Protein AF-A0A7W4ETZ4-F1 (afdb_monomer)

pLDDT: mean 74.4, std 15.48, range [38.06, 92.62]

Structure (mmCIF, N/CA/C/O backbone):
data_AF-A0A7W4ETZ4-F1
#
_entry.id   AF-A0A7W4ETZ4-F1
#
loop_
_atom_site.group_PDB
_atom_site.id
_atom_site.type_symbol
_atom_site.label_atom_id
_atom_site.label_alt_id
_atom_site.label_comp_id
_atom_site.label_asym_id
_atom_site.label_entity_id
_atom_site.label_seq_id
_atom_site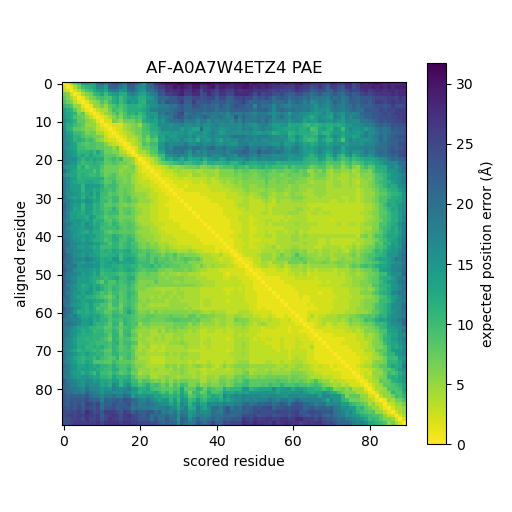.pdbx_PDB_ins_code
_atom_site.Cartn_x
_atom_site.Cartn_y
_atom_site.Cartn_z
_atom_site.occupancy
_atom_site.B_iso_or_equiv
_atom_site.auth_seq_id
_atom_site.auth_comp_id
_atom_site.auth_asym_id
_atom_site.auth_atom_id
_atom_site.pdbx_PDB_model_num
ATOM 1 N N . MET A 1 1 ? -21.224 -4.435 -18.487 1.00 38.06 1 MET A N 1
ATOM 2 C CA . MET A 1 1 ? -19.935 -5.008 -18.062 1.00 38.06 1 MET A CA 1
ATOM 3 C C . MET A 1 1 ? -18.880 -4.253 -18.839 1.00 38.06 1 MET A C 1
ATOM 5 O O . MET A 1 1 ? -18.894 -4.331 -20.056 1.00 38.06 1 MET A O 1
ATOM 9 N N . SER A 1 2 ? -18.127 -3.372 -18.187 1.00 46.44 2 SER A N 1
ATOM 10 C CA . SER A 1 2 ? -17.062 -2.618 -18.849 1.00 46.44 2 SER A CA 1
ATOM 11 C C . SER A 1 2 ? -15.885 -3.557 -19.087 1.00 46.44 2 SER A C 1
ATOM 13 O O . SER A 1 2 ? -15.375 -4.120 -18.120 1.00 46.44 2 SER A O 1
ATOM 15 N N . ASP A 1 3 ? -15.490 -3.726 -20.349 1.00 46.00 3 ASP A N 1
ATOM 16 C CA . ASP A 1 3 ? -14.270 -4.417 -20.776 1.00 46.00 3 ASP A CA 1
ATOM 17 C C . ASP A 1 3 ? -13.041 -3.673 -20.242 1.00 46.00 3 ASP A C 1
ATOM 19 O O . ASP A 1 3 ? -12.403 -2.872 -20.930 1.00 46.00 3 ASP A O 1
ATOM 23 N N . VAL A 1 4 ? -12.722 -3.892 -18.969 1.00 54.16 4 VAL A N 1
ATOM 24 C CA . VAL A 1 4 ? -11.452 -3.455 -18.400 1.00 54.16 4 VAL A CA 1
ATOM 25 C C . VAL A 1 4 ? -10.418 -4.463 -18.882 1.00 54.16 4 VAL A C 1
ATOM 27 O O . VAL A 1 4 ? -10.192 -5.486 -18.244 1.00 54.16 4 VAL A O 1
ATOM 30 N N . ASN A 1 5 ? -9.854 -4.213 -20.066 1.00 49.94 5 ASN A N 1
ATOM 31 C CA . ASN A 1 5 ? -8.741 -5.004 -20.575 1.00 49.94 5 ASN A CA 1
ATOM 32 C C . ASN A 1 5 ? -7.609 -4.953 -19.528 1.00 49.94 5 ASN A C 1
ATOM 34 O O . ASN A 1 5 ? -7.101 -3.855 -19.267 1.00 49.94 5 ASN A O 1
ATOM 38 N N . PRO A 1 6 ? -7.221 -6.089 -18.916 1.00 51.19 6 PRO A N 1
ATOM 39 C CA . PRO A 1 6 ? -6.234 -6.112 -17.846 1.00 51.19 6 PRO A CA 1
ATOM 40 C C . PRO A 1 6 ? -4.904 -5.505 -18.300 1.00 51.19 6 PRO A C 1
ATOM 42 O O . PRO A 1 6 ? -4.277 -4.815 -17.507 1.00 51.19 6 PRO A O 1
ATOM 45 N N . THR A 1 7 ? -4.542 -5.593 -19.587 1.00 51.84 7 THR A N 1
ATOM 46 C CA . THR A 1 7 ? -3.306 -4.990 -20.121 1.00 51.84 7 THR A CA 1
ATOM 47 C C . THR A 1 7 ? -3.296 -3.457 -20.118 1.00 51.84 7 THR A C 1
ATOM 49 O O . THR A 1 7 ? -2.249 -2.857 -20.343 1.00 51.84 7 THR A O 1
ATOM 52 N N . ASN A 1 8 ? -4.442 -2.802 -19.906 1.00 51.25 8 ASN A N 1
ATOM 53 C CA . ASN A 1 8 ? -4.546 -1.340 -19.859 1.00 51.25 8 ASN A CA 1
ATOM 54 C C . ASN A 1 8 ? -4.381 -0.772 -18.441 1.00 51.25 8 ASN A C 1
ATOM 56 O O . ASN A 1 8 ? -4.342 0.450 -18.272 1.00 51.25 8 ASN A O 1
ATOM 60 N N . SER A 1 9 ? -4.293 -1.628 -17.420 1.00 57.06 9 SER A N 1
ATOM 61 C CA . SER A 1 9 ? -3.995 -1.190 -16.061 1.00 57.06 9 SER A CA 1
ATOM 62 C C . SER A 1 9 ? -2.501 -0.916 -15.912 1.00 57.06 9 SER A C 1
ATOM 64 O O . SER A 1 9 ? -1.670 -1.758 -16.248 1.00 57.06 9 SER A O 1
ATOM 66 N N . LYS A 1 10 ? -2.141 0.242 -15.343 1.00 55.44 10 LYS A N 1
ATOM 67 C CA . LYS A 1 10 ? -0.740 0.586 -15.034 1.00 55.44 10 LYS A CA 1
ATOM 68 C C . LYS A 1 10 ? -0.067 -0.408 -14.080 1.00 55.44 10 LYS A C 1
ATOM 70 O O . LYS A 1 10 ? 1.149 -0.388 -13.960 1.00 55.44 10 LYS A O 1
ATOM 75 N N . SER A 1 11 ? -0.847 -1.236 -13.391 1.00 58.12 11 SER A N 1
ATOM 76 C CA . SER A 1 11 ? -0.373 -2.248 -12.449 1.00 58.12 11 SER A CA 1
ATOM 77 C C . SER A 1 11 ? -0.457 -3.681 -12.976 1.00 58.12 11 SER A C 1
ATOM 79 O O . SER A 1 11 ? -0.194 -4.603 -12.208 1.00 58.12 11 SER A O 1
ATOM 81 N N . TYR A 1 12 ? -0.806 -3.884 -14.252 1.00 64.19 12 TYR A N 1
ATOM 82 C CA . TYR A 1 12 ? -0.831 -5.212 -14.866 1.00 64.19 12 TYR A CA 1
ATOM 83 C C . TYR A 1 12 ? 0.547 -5.859 -14.877 1.00 64.19 12 TYR A C 1
ATOM 85 O O . TYR A 1 12 ? 1.537 -5.235 -15.273 1.00 64.19 12 TYR A O 1
ATOM 93 N N . ARG A 1 13 ? 0.594 -7.140 -14.513 1.00 65.94 13 ARG A N 1
ATOM 94 C CA . ARG A 1 13 ? 1.791 -7.966 -14.626 1.00 65.94 13 ARG A CA 1
ATOM 95 C C . ARG A 1 13 ? 1.507 -9.202 -15.469 1.00 65.94 13 ARG A C 1
ATOM 97 O O . ARG A 1 13 ? 0.453 -9.822 -15.313 1.00 65.94 13 ARG A O 1
ATOM 104 N N . PRO A 1 14 ? 2.461 -9.623 -16.318 1.00 61.84 14 PRO A N 1
ATOM 105 C CA . PRO A 1 14 ? 2.360 -10.906 -17.001 1.00 61.84 14 PRO A CA 1
ATOM 106 C C . PRO A 1 14 ? 2.104 -12.045 -15.995 1.00 61.84 14 PRO A C 1
ATOM 108 O O . PRO A 1 14 ? 2.857 -12.202 -15.033 1.00 61.84 14 PRO A O 1
ATOM 111 N N . GLY A 1 15 ? 1.036 -12.821 -16.208 1.00 61.78 15 GLY A N 1
ATOM 112 C CA . GLY A 1 15 ? 0.597 -13.908 -15.315 1.00 61.78 15 GLY A CA 1
ATOM 113 C C . GLY A 1 15 ? -0.543 -13.552 -14.349 1.00 61.78 15 GLY A C 1
ATOM 114 O O . GLY A 1 15 ? -1.037 -14.432 -13.647 1.00 61.78 15 GLY A O 1
ATOM 115 N N . ASP A 1 16 ? -1.004 -12.299 -14.322 1.00 62.91 16 ASP A N 1
ATOM 116 C CA . ASP A 1 16 ? -2.171 -11.892 -13.522 1.00 62.91 16 ASP A CA 1
ATOM 117 C C . ASP A 1 16 ? -3.498 -12.465 -14.056 1.00 62.91 16 ASP A C 1
ATOM 119 O O . ASP A 1 16 ? -4.464 -12.628 -13.310 1.00 62.91 16 ASP A O 1
ATOM 123 N N . GLU A 1 17 ? -3.536 -12.833 -15.337 1.00 61.34 17 GLU A N 1
ATOM 124 C CA . GLU A 1 17 ? -4.708 -13.419 -16.004 1.00 61.34 17 GLU A CA 1
ATOM 125 C C . GLU A 1 17 ? -5.074 -14.800 -15.441 1.00 61.34 17 GLU A C 1
ATOM 127 O O . GLU A 1 17 ? -6.247 -15.159 -15.387 1.00 61.34 17 GLU A O 1
ATOM 132 N N . GLU A 1 18 ? -4.085 -15.545 -14.939 1.00 59.94 18 GLU A N 1
ATOM 133 C CA . GLU A 1 18 ? -4.281 -16.854 -14.301 1.00 59.94 18 GLU A CA 1
ATOM 134 C C . GLU A 1 18 ? -4.688 -16.745 -12.820 1.00 59.94 18 GLU A C 1
ATOM 136 O O . GLU A 1 18 ? -5.046 -17.745 -12.200 1.00 59.94 18 GLU A O 1
ATOM 141 N N . LYS A 1 19 ? -4.641 -15.538 -12.236 1.00 60.72 19 LYS A N 1
ATOM 142 C CA . LYS A 1 19 ? -4.856 -15.294 -10.798 1.00 60.72 19 LYS A CA 1
ATOM 143 C C . LYS A 1 19 ? -6.223 -14.700 -10.455 1.00 60.72 19 LYS A C 1
ATOM 145 O O . LYS A 1 19 ? -6.446 -14.368 -9.295 1.00 60.72 19 LYS A O 1
ATOM 150 N N . GLY A 1 20 ? -7.116 -14.549 -11.435 1.00 63.53 20 GLY A N 1
ATOM 151 C CA . GLY A 1 20 ? -8.435 -13.955 -11.207 1.00 63.53 20 GLY A CA 1
ATOM 152 C C . GLY A 1 20 ? -8.351 -12.456 -10.913 1.00 63.53 20 GLY A C 1
ATOM 153 O O . GLY A 1 20 ? -8.882 -11.990 -9.916 1.00 63.53 20 GLY A O 1
ATOM 154 N N . TYR A 1 21 ? -7.679 -11.680 -11.776 1.00 65.00 21 TYR A N 1
ATOM 155 C CA . TYR A 1 21 ? -7.440 -10.231 -11.600 1.00 65.00 21 TYR A CA 1
ATOM 156 C C . TYR A 1 21 ? -8.689 -9.399 -11.239 1.00 65.00 21 TYR A C 1
ATOM 158 O O . TYR A 1 21 ? -8.578 -8.358 -10.594 1.00 65.00 21 TYR A O 1
ATOM 166 N N . ASN A 1 22 ? -9.877 -9.852 -11.649 1.00 70.62 22 ASN A N 1
ATOM 167 C CA . ASN A 1 22 ? -11.152 -9.177 -11.397 1.00 70.62 22 ASN A CA 1
ATOM 168 C C . ASN A 1 22 ? -12.009 -9.854 -10.314 1.00 70.62 22 ASN A C 1
ATOM 170 O O . ASN A 1 22 ? -13.128 -9.402 -10.059 1.00 70.62 22 ASN A O 1
ATOM 174 N N . ASP A 1 23 ? -11.516 -10.920 -9.688 1.00 79.19 23 ASP A N 1
ATOM 175 C CA . ASP A 1 23 ? -12.248 -11.619 -8.644 1.00 79.19 23 ASP A CA 1
ATOM 176 C C . ASP A 1 23 ? -12.206 -10.803 -7.351 1.00 79.19 23 ASP A C 1
ATOM 178 O O . ASP A 1 23 ? -11.156 -10.362 -6.876 1.00 79.19 23 ASP A O 1
ATOM 182 N N . LEU A 1 24 ? -13.384 -10.573 -6.773 1.00 78.75 24 LEU A N 1
ATOM 183 C CA . LEU A 1 24 ? -13.498 -9.855 -5.512 1.00 78.75 24 LEU A CA 1
ATOM 184 C C . LEU A 1 24 ? -13.038 -10.751 -4.362 1.00 78.75 24 LEU A C 1
ATOM 186 O O . LEU A 1 2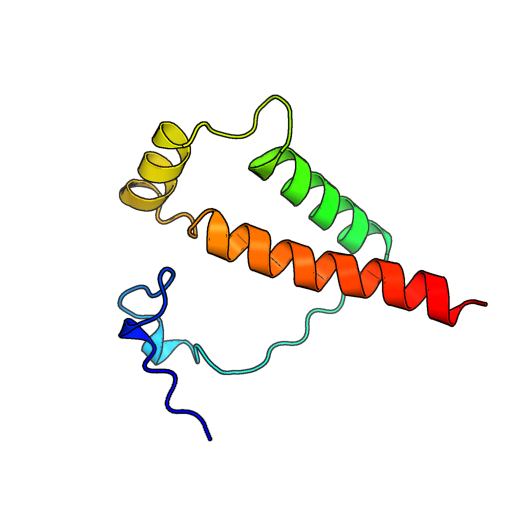4 ? -13.482 -11.891 -4.225 1.00 78.75 24 LEU A O 1
ATOM 190 N N . VAL A 1 25 ? -12.196 -10.196 -3.494 1.00 80.69 25 VAL A N 1
ATOM 191 C CA . VAL A 1 25 ? -11.677 -10.878 -2.305 1.00 80.69 25 VAL A CA 1
ATOM 192 C C . VAL A 1 25 ? -12.154 -10.148 -1.051 1.00 80.69 25 VAL A C 1
ATOM 194 O O . VAL A 1 25 ? -12.201 -8.920 -1.013 1.00 80.69 25 VAL A O 1
ATOM 197 N N . THR A 1 26 ? -12.504 -10.904 -0.008 1.00 84.12 26 THR A N 1
ATOM 198 C CA . THR A 1 26 ? -12.801 -10.373 1.330 1.00 84.12 26 THR A CA 1
ATOM 199 C C . THR A 1 26 ? -11.670 -10.729 2.285 1.00 84.12 26 THR A C 1
ATOM 201 O O . THR A 1 26 ? -11.291 -11.894 2.391 1.00 84.12 26 THR A O 1
ATOM 204 N N . ILE A 1 27 ? -11.154 -9.730 3.002 1.00 83.75 27 ILE A N 1
ATOM 205 C CA . ILE A 1 27 ? -10.150 -9.906 4.055 1.00 83.75 27 ILE A CA 1
ATOM 206 C C . ILE A 1 27 ? -10.808 -9.542 5.387 1.00 83.75 27 ILE A C 1
ATOM 208 O O . ILE A 1 27 ? -11.406 -8.475 5.510 1.00 83.75 27 ILE A O 1
ATOM 212 N N . VAL A 1 28 ? -10.712 -10.431 6.377 1.00 88.06 28 VAL A N 1
ATOM 213 C CA . VAL A 1 28 ? -11.218 -10.193 7.735 1.00 88.06 28 VAL A CA 1
ATOM 214 C C . VAL A 1 28 ? -10.033 -9.870 8.636 1.00 88.06 28 VAL A C 1
ATOM 216 O O . VAL A 1 28 ? -9.146 -10.703 8.798 1.00 88.06 28 VAL A O 1
ATOM 219 N N . LEU A 1 29 ? -10.029 -8.667 9.209 1.00 87.19 29 LEU A N 1
ATOM 220 C CA . LEU A 1 29 ? -8.990 -8.169 10.110 1.00 87.19 29 LEU A CA 1
ATOM 221 C C . LEU A 1 29 ? -9.625 -7.682 11.414 1.00 87.19 29 LEU A C 1
ATOM 223 O O . LEU A 1 29 ? -10.737 -7.150 11.426 1.00 87.19 29 LEU A O 1
ATOM 227 N N . THR A 1 30 ? -8.901 -7.806 12.519 1.00 90.00 30 THR A N 1
ATOM 228 C CA . THR A 1 30 ? -9.217 -7.084 13.753 1.00 90.00 30 THR A CA 1
ATOM 229 C C . THR A 1 30 ? -8.944 -5.586 13.584 1.00 90.00 30 THR A C 1
ATOM 231 O O . THR A 1 30 ? -8.162 -5.163 12.730 1.00 90.00 30 THR A O 1
ATOM 234 N N . LYS A 1 31 ? -9.531 -4.750 14.454 1.00 85.62 31 LYS A N 1
ATOM 235 C CA . LYS A 1 31 ? -9.267 -3.297 14.455 1.00 85.62 31 LYS A CA 1
ATOM 236 C C . LYS A 1 31 ? -7.777 -2.971 14.589 1.00 85.62 31 LYS A C 1
ATOM 238 O O . LYS A 1 31 ? -7.298 -2.034 13.959 1.00 85.62 31 LYS A O 1
ATOM 243 N N . ARG A 1 32 ? -7.047 -3.762 15.384 1.00 89.19 32 ARG A N 1
ATOM 244 C CA . ARG A 1 32 ? -5.605 -3.588 15.578 1.00 89.19 32 ARG A CA 1
ATOM 245 C C . ARG A 1 32 ? -4.820 -3.930 14.316 1.00 89.19 32 ARG A C 1
ATOM 247 O O . ARG A 1 32 ? -4.010 -3.120 13.897 1.00 89.19 32 ARG A O 1
ATOM 254 N N . GLU A 1 33 ? -5.105 -5.066 13.684 1.00 91.25 33 GLU A N 1
ATOM 255 C CA . GLU A 1 33 ? -4.442 -5.458 12.431 1.00 91.25 33 GLU A CA 1
ATOM 256 C C . GLU A 1 33 ? -4.714 -4.455 11.307 1.00 91.25 33 GLU A C 1
ATOM 258 O O . GLU A 1 33 ? -3.806 -4.125 10.552 1.00 91.25 33 GLU A O 1
ATOM 263 N N . CYS A 1 34 ? -5.935 -3.916 11.229 1.00 87.31 34 CYS A N 1
ATOM 264 C CA . CYS A 1 34 ? -6.263 -2.852 10.282 1.00 87.31 34 CYS A CA 1
ATOM 265 C C . CYS A 1 34 ? -5.448 -1.572 10.558 1.00 87.31 34 CYS A C 1
ATOM 267 O O . CYS A 1 34 ? -4.876 -0.990 9.640 1.00 87.31 34 CYS A O 1
ATOM 269 N N . SER A 1 35 ? -5.320 -1.169 11.828 1.00 85.38 35 SER A N 1
ATOM 270 C CA . SER A 1 35 ? -4.495 -0.019 12.227 1.00 85.38 35 SER A CA 1
ATOM 271 C C . SER A 1 35 ? -3.005 -0.221 11.930 1.00 85.38 35 SER A C 1
ATOM 273 O O . SER A 1 35 ? -2.347 0.700 11.446 1.00 85.38 35 SER A O 1
ATOM 275 N N . ASP A 1 36 ? -2.465 -1.407 12.216 1.00 90.75 36 ASP A N 1
ATOM 276 C CA . ASP A 1 36 ? -1.062 -1.744 11.956 1.00 90.75 36 ASP A CA 1
ATOM 277 C C . ASP A 1 36 ? -0.787 -1.766 10.442 1.00 90.75 36 ASP A C 1
ATOM 279 O O . ASP A 1 36 ? 0.233 -1.244 9.988 1.00 90.75 36 ASP A O 1
ATOM 283 N N . LEU A 1 37 ? -1.732 -2.291 9.649 1.00 88.56 37 LEU A N 1
ATOM 284 C CA . LEU A 1 37 ? -1.664 -2.293 8.189 1.00 88.56 37 LEU A CA 1
ATOM 285 C C . LEU A 1 37 ? -1.625 -0.867 7.630 1.00 88.56 37 LEU A C 1
ATOM 287 O O . LEU A 1 37 ? -0.705 -0.538 6.886 1.00 88.56 37 LEU A O 1
ATOM 291 N N . LEU A 1 38 ? -2.569 -0.011 8.028 1.00 85.06 38 LEU A N 1
ATOM 292 C CA . LEU A 1 38 ? -2.616 1.392 7.602 1.00 85.06 38 LEU A CA 1
ATOM 293 C C . LEU A 1 38 ? -1.358 2.164 8.019 1.00 85.06 38 LEU A C 1
ATOM 295 O O . LEU A 1 38 ? -0.847 2.975 7.250 1.00 85.06 38 LEU A O 1
ATOM 299 N N . THR A 1 39 ? -0.805 1.867 9.197 1.00 88.00 39 THR A N 1
ATOM 300 C CA . THR A 1 39 ? 0.445 2.482 9.667 1.00 88.00 39 THR A CA 1
ATOM 301 C C . THR A 1 39 ? 1.621 2.080 8.782 1.00 88.00 39 THR A C 1
ATOM 303 O O . THR A 1 39 ? 2.343 2.947 8.292 1.00 88.00 39 THR A O 1
ATOM 306 N N . ALA A 1 40 ? 1.796 0.781 8.521 1.00 87.94 40 ALA A N 1
ATOM 307 C CA . ALA A 1 40 ? 2.856 0.286 7.643 1.00 87.94 40 ALA A CA 1
ATOM 308 C C . ALA A 1 40 ? 2.733 0.853 6.220 1.00 87.94 40 ALA A C 1
ATOM 310 O O . ALA A 1 40 ? 3.728 1.226 5.600 1.00 87.94 40 ALA A O 1
ATOM 311 N N . MET A 1 41 ? 1.502 0.948 5.719 1.00 83.88 41 MET A N 1
ATOM 312 C CA . MET A 1 41 ? 1.175 1.529 4.422 1.00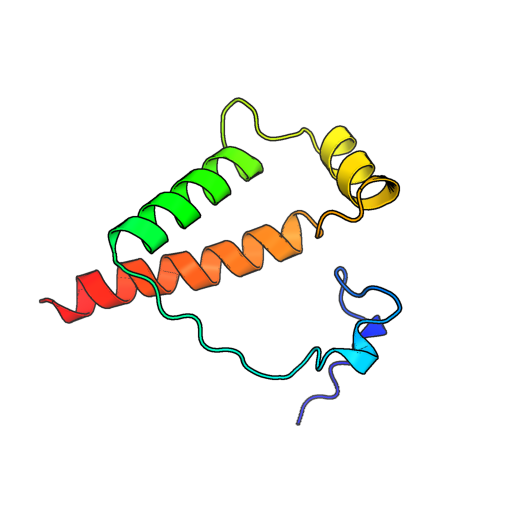 83.88 41 MET A CA 1
ATOM 313 C C . MET A 1 41 ? 1.557 3.013 4.351 1.00 83.88 41 MET A C 1
ATOM 315 O O . MET A 1 41 ? 2.270 3.417 3.431 1.00 83.88 41 MET A O 1
ATOM 319 N N . ASN A 1 42 ? 1.157 3.806 5.345 1.00 83.81 42 ASN A N 1
ATOM 320 C CA . ASN A 1 42 ? 1.473 5.229 5.416 1.00 83.81 42 ASN A CA 1
ATOM 321 C C . ASN A 1 42 ? 2.985 5.486 5.528 1.00 83.81 42 ASN A C 1
ATOM 323 O O . ASN A 1 42 ? 3.520 6.325 4.807 1.00 83.81 42 ASN A O 1
ATOM 327 N N . GLU A 1 43 ? 3.697 4.731 6.369 1.00 86.81 43 GLU A N 1
ATOM 328 C CA . GLU A 1 43 ? 5.158 4.838 6.491 1.00 86.81 43 GLU A CA 1
ATOM 329 C C . GLU A 1 43 ? 5.867 4.557 5.1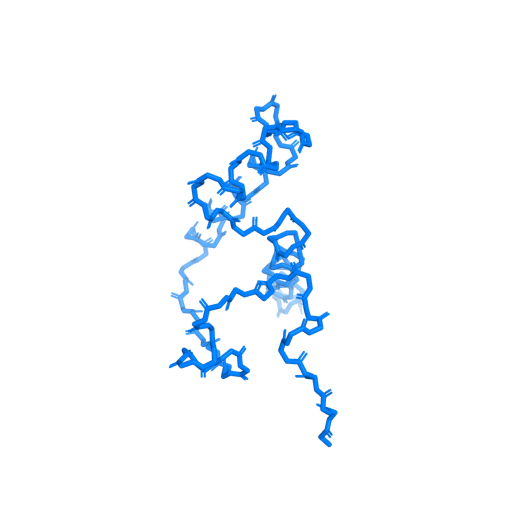62 1.00 86.81 43 GLU A C 1
ATOM 331 O O . GLU A 1 43 ? 6.804 5.259 4.779 1.00 86.81 43 GLU A O 1
ATOM 336 N N . LEU A 1 44 ? 5.376 3.564 4.419 1.00 84.69 44 LEU A N 1
ATOM 337 C CA . LEU A 1 44 ? 5.954 3.176 3.143 1.00 84.69 44 LEU A CA 1
ATOM 338 C C . LEU A 1 44 ? 5.743 4.240 2.053 1.00 84.69 44 LEU A C 1
ATOM 340 O O . LEU A 1 44 ? 6.623 4.416 1.214 1.00 84.69 44 LEU A O 1
ATOM 344 N N . THR A 1 45 ? 4.613 4.954 2.028 1.00 78.06 45 THR A N 1
ATOM 345 C CA . THR A 1 45 ? 4.287 5.872 0.914 1.00 78.06 45 THR A CA 1
ATOM 346 C C . THR A 1 45 ? 4.419 7.358 1.222 1.00 78.06 45 THR A C 1
ATOM 348 O O . THR A 1 45 ? 4.622 8.139 0.283 1.00 78.06 45 THR A O 1
ATOM 351 N N . ALA A 1 46 ? 4.299 7.750 2.488 1.00 79.44 46 ALA A N 1
ATOM 352 C CA . ALA A 1 46 ? 4.307 9.137 2.949 1.00 79.44 46 ALA A CA 1
ATOM 353 C C . ALA A 1 46 ? 5.163 9.364 4.211 1.00 79.44 46 ALA A C 1
ATOM 355 O O . ALA A 1 46 ? 5.329 10.509 4.635 1.00 79.44 46 ALA A O 1
ATOM 356 N N . GLY A 1 47 ? 5.723 8.302 4.796 1.00 81.88 47 GLY A N 1
ATOM 357 C CA . GLY A 1 47 ? 6.608 8.385 5.950 1.00 81.88 47 GLY A CA 1
ATOM 358 C C . GLY A 1 47 ? 7.956 9.054 5.650 1.00 81.88 47 GLY A C 1
ATOM 359 O O . GLY A 1 47 ? 8.347 9.224 4.492 1.00 81.88 47 GLY A O 1
ATOM 360 N N . PRO A 1 48 ? 8.724 9.406 6.695 1.00 82.06 48 PRO A N 1
ATOM 361 C CA . PRO A 1 48 ? 10.043 10.031 6.563 1.00 82.06 48 PRO A CA 1
ATOM 362 C C . PRO A 1 48 ? 11.072 9.149 5.839 1.00 82.06 48 PRO A C 1
ATOM 364 O O . PRO A 1 48 ? 12.073 9.663 5.342 1.00 82.06 48 PRO A O 1
ATOM 367 N N . TYR A 1 49 ? 10.821 7.840 5.773 1.00 81.31 49 TYR A N 1
ATOM 368 C CA . TYR A 1 49 ? 11.645 6.857 5.068 1.00 81.31 49 TYR A CA 1
ATOM 369 C C . TYR A 1 49 ? 10.967 6.309 3.807 1.00 81.31 49 TYR A C 1
ATOM 371 O O . TYR A 1 49 ? 11.423 5.305 3.257 1.00 81.31 49 TYR A O 1
ATOM 379 N N . ALA A 1 50 ? 9.886 6.949 3.348 1.00 87.69 50 ALA A N 1
ATOM 380 C CA . ALA A 1 50 ? 9.225 6.561 2.115 1.00 87.69 50 ALA A CA 1
ATOM 381 C C . ALA A 1 50 ? 10.223 6.640 0.943 1.00 87.69 50 ALA A C 1
ATOM 383 O O . ALA A 1 50 ? 10.916 7.657 0.801 1.00 87.69 50 ALA A O 1
ATOM 384 N N . PRO A 1 51 ? 10.305 5.608 0.084 1.00 89.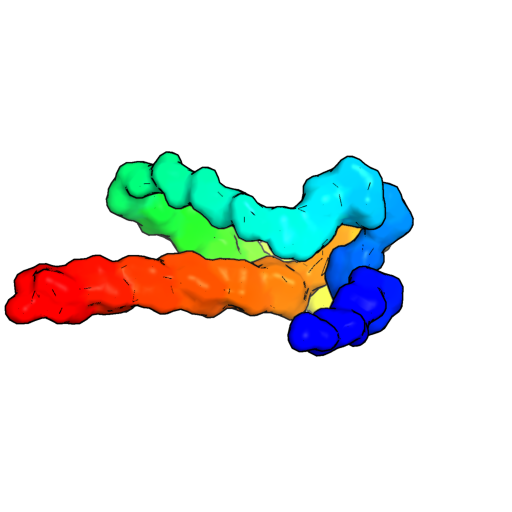25 51 PRO A N 1
ATOM 385 C CA . PRO A 1 51 ? 11.237 5.610 -1.030 1.00 89.25 51 PRO A CA 1
ATOM 386 C C . PRO A 1 51 ? 10.965 6.788 -1.965 1.00 89.25 51 PRO A C 1
ATOM 388 O O . PRO A 1 51 ? 9.820 7.132 -2.286 1.00 89.25 51 PRO A O 1
ATOM 391 N N . SER A 1 52 ? 12.037 7.394 -2.463 1.00 90.44 52 SER A N 1
ATOM 392 C CA . SER A 1 52 ? 11.943 8.367 -3.542 1.00 90.44 52 SER A CA 1
ATOM 393 C C . SER A 1 52 ? 11.353 7.720 -4.796 1.00 90.44 52 SER A C 1
ATOM 395 O O . SER A 1 52 ? 11.359 6.503 -4.970 1.00 90.44 52 SER A O 1
ATOM 397 N N . LYS A 1 53 ? 10.904 8.540 -5.752 1.00 88.81 53 LYS A N 1
ATOM 398 C CA . LYS A 1 53 ? 10.361 8.033 -7.023 1.00 88.81 53 LYS A CA 1
ATOM 399 C C . LYS A 1 53 ? 11.329 7.090 -7.757 1.00 88.81 53 LYS A C 1
ATOM 401 O O . LYS A 1 53 ? 10.887 6.140 -8.390 1.00 88.81 53 LYS A O 1
ATOM 406 N N . LYS A 1 54 ? 12.639 7.350 -7.677 1.00 91.44 54 LYS A N 1
ATOM 407 C CA . LYS A 1 54 ? 13.663 6.505 -8.315 1.00 91.44 54 LYS A CA 1
ATOM 408 C C . LYS A 1 54 ? 13.855 5.181 -7.583 1.00 91.44 54 LYS A C 1
ATOM 410 O O . LYS A 1 54 ? 13.975 4.152 -8.234 1.00 91.44 54 LYS A O 1
ATOM 415 N N . GLU A 1 55 ? 13.883 5.210 -6.254 1.00 92.25 55 GLU A N 1
ATOM 416 C CA . GLU A 1 55 ? 13.987 3.991 -5.443 1.00 92.25 55 GLU A CA 1
ATOM 417 C C . GLU A 1 55 ? 12.741 3.127 -5.613 1.00 92.25 55 GLU A C 1
ATOM 419 O O . GLU A 1 55 ? 12.857 1.920 -5.784 1.00 92.25 55 GLU A O 1
ATOM 424 N N . TRP A 1 56 ? 11.565 3.751 -5.675 1.00 91.06 56 TRP A N 1
ATOM 425 C CA . TRP A 1 56 ? 10.320 3.047 -5.935 1.00 91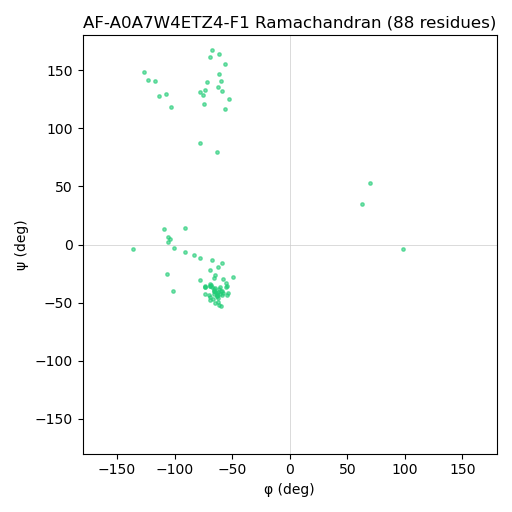.06 56 TRP A CA 1
ATOM 426 C C . TRP A 1 56 ? 10.318 2.373 -7.312 1.00 91.06 56 TRP A C 1
ATOM 428 O O . TRP A 1 56 ? 10.015 1.189 -7.401 1.00 91.06 56 TRP A O 1
ATOM 438 N N . GLN A 1 57 ? 10.750 3.075 -8.368 1.00 89.62 57 GLN A N 1
ATOM 439 C CA . GLN A 1 57 ? 10.896 2.477 -9.701 1.00 89.62 57 GLN A CA 1
ATOM 440 C C . GLN A 1 57 ? 11.855 1.279 -9.685 1.00 89.62 57 GLN A C 1
ATOM 442 O O . GLN A 1 57 ? 11.570 0.248 -10.280 1.00 89.62 57 GLN A O 1
ATOM 447 N N . TRP A 1 58 ? 12.975 1.381 -8.963 1.00 92.62 58 TRP A N 1
ATOM 448 C CA . TRP A 1 58 ? 13.889 0.251 -8.805 1.00 92.62 58 TRP A CA 1
ATOM 449 C C . TRP A 1 58 ? 13.221 -0.931 -8.086 1.00 92.62 58 TRP A C 1
ATOM 451 O O . TRP A 1 58 ? 13.403 -2.076 -8.492 1.00 92.62 58 TRP A O 1
ATOM 461 N N . MET A 1 59 ? 12.421 -0.676 -7.047 1.00 90.06 59 MET A N 1
ATOM 462 C CA . MET A 1 59 ? 11.667 -1.723 -6.352 1.00 90.06 59 MET A CA 1
ATOM 463 C C . MET A 1 59 ? 10.641 -2.386 -7.283 1.00 90.06 59 MET A C 1
ATOM 465 O O . MET A 1 59 ? 10.509 -3.611 -7.259 1.00 90.06 59 MET A O 1
ATOM 469 N N . GLU A 1 60 ? 9.942 -1.607 -8.113 1.00 89.56 60 GLU A N 1
ATOM 470 C CA . GLU A 1 60 ? 9.026 -2.125 -9.137 1.00 89.56 60 GLU A CA 1
ATOM 471 C C . GLU A 1 60 ? 9.764 -3.036 -10.129 1.00 89.56 60 GLU A C 1
ATOM 473 O O . GLU A 1 60 ? 9.385 -4.197 -10.293 1.00 89.56 60 GLU A O 1
ATOM 478 N N . ASP A 1 61 ? 10.854 -2.540 -10.719 1.00 85.94 61 ASP A N 1
ATOM 479 C CA . ASP A 1 61 ? 11.564 -3.205 -11.816 1.00 85.94 61 ASP A CA 1
ATOM 480 C C . ASP A 1 61 ? 12.368 -4.432 -11.356 1.00 85.94 61 ASP A C 1
ATOM 482 O O . ASP A 1 61 ? 12.467 -5.424 -12.079 1.00 85.94 61 ASP A O 1
ATOM 486 N N . VAL A 1 62 ? 12.969 -4.374 -10.162 1.00 88.62 62 VAL A N 1
ATOM 487 C CA . VAL A 1 62 ? 13.917 -5.394 -9.679 1.00 88.62 62 VAL A CA 1
ATOM 488 C C . VAL A 1 62 ? 13.278 -6.351 -8.684 1.00 88.62 62 VAL A C 1
ATOM 490 O O . VAL A 1 62 ? 13.550 -7.550 -8.726 1.00 88.62 62 VAL A O 1
ATOM 493 N N . MET A 1 63 ? 12.435 -5.843 -7.782 1.00 83.00 63 MET A N 1
ATOM 494 C CA . MET A 1 63 ? 11.813 -6.658 -6.732 1.00 83.00 63 MET A CA 1
ATOM 495 C C . MET A 1 63 ? 10.369 -7.046 -7.052 1.00 83.00 63 MET A C 1
ATOM 497 O O . MET A 1 63 ? 9.747 -7.769 -6.275 1.00 83.00 63 MET A O 1
ATOM 501 N N . GLY A 1 64 ? 9.816 -6.572 -8.173 1.00 82.12 64 GLY A N 1
ATOM 502 C CA . GLY A 1 64 ? 8.421 -6.812 -8.517 1.00 82.12 64 GLY A CA 1
ATOM 503 C C . GLY A 1 64 ? 7.468 -6.196 -7.492 1.00 82.12 64 GLY A C 1
ATOM 504 O O . GLY A 1 64 ? 6.419 -6.774 -7.200 1.00 82.12 64 GLY A O 1
ATOM 505 N N . MET A 1 65 ? 7.803 -5.042 -6.912 1.00 85.56 65 MET A N 1
ATOM 506 C CA . MET A 1 65 ? 6.910 -4.303 -6.006 1.00 85.56 65 MET A CA 1
ATOM 507 C C . MET A 1 65 ? 5.751 -3.665 -6.784 1.00 85.56 65 MET A C 1
ATOM 509 O O . MET A 1 65 ? 5.965 -3.248 -7.924 1.00 85.56 65 M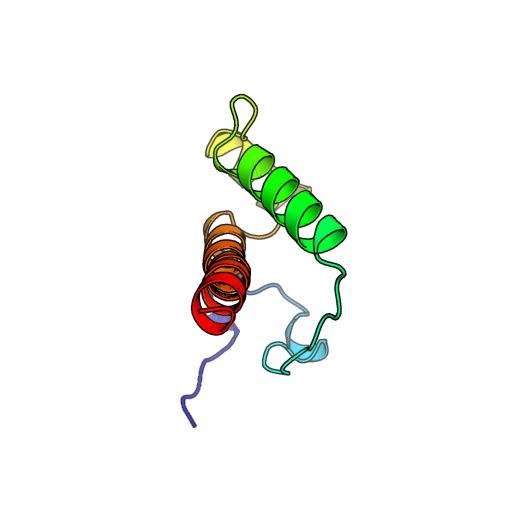ET A O 1
ATOM 513 N N . PRO A 1 66 ? 4.500 -3.667 -6.274 1.00 83.75 66 PRO A N 1
ATOM 514 C CA . PRO A 1 66 ? 3.389 -3.007 -6.958 1.00 83.75 66 PRO A CA 1
ATOM 515 C C . PRO A 1 66 ? 3.678 -1.532 -7.215 1.00 83.75 66 PRO A C 1
ATOM 517 O O . PRO A 1 66 ? 4.457 -0.907 -6.489 1.00 83.75 66 PRO A O 1
ATOM 520 N N . THR A 1 67 ? 3.024 -0.969 -8.232 1.00 85.19 67 THR A N 1
ATOM 521 C CA . THR A 1 67 ? 3.227 0.446 -8.537 1.00 85.19 67 THR A CA 1
ATOM 522 C C . THR A 1 67 ? 2.797 1.317 -7.369 1.00 85.19 67 THR A C 1
ATOM 524 O O . THR A 1 67 ? 1.842 0.982 -6.652 1.00 85.19 67 THR A O 1
ATOM 527 N N . ARG A 1 68 ? 3.486 2.446 -7.169 1.00 84.00 68 ARG A N 1
ATOM 528 C CA . ARG A 1 68 ? 3.168 3.362 -6.061 1.00 84.00 68 ARG A CA 1
ATOM 529 C C . ARG A 1 68 ? 1.702 3.780 -6.096 1.00 84.00 68 ARG A C 1
ATOM 531 O O . ARG A 1 68 ? 1.033 3.779 -5.067 1.00 84.00 68 ARG A O 1
ATOM 538 N N . GLU A 1 69 ? 1.195 4.095 -7.284 1.00 83.75 69 GLU A N 1
ATOM 539 C CA . GLU A 1 69 ? -0.190 4.506 -7.492 1.00 83.75 69 GLU A CA 1
ATOM 540 C C . GLU A 1 69 ? -1.179 3.378 -7.186 1.00 83.75 69 GLU A C 1
ATOM 542 O O . GLU A 1 69 ? -2.231 3.631 -6.606 1.00 83.75 69 GLU A O 1
ATOM 547 N N . SER A 1 70 ? -0.852 2.130 -7.537 1.00 82.50 70 SER A N 1
ATOM 548 C CA . SER A 1 70 ? -1.721 0.988 -7.237 1.00 82.50 70 SER A CA 1
ATOM 549 C C . SER A 1 70 ? -1.806 0.713 -5.739 1.00 82.50 70 SER A C 1
ATOM 551 O O . SER A 1 70 ? -2.871 0.330 -5.260 1.00 82.50 70 SER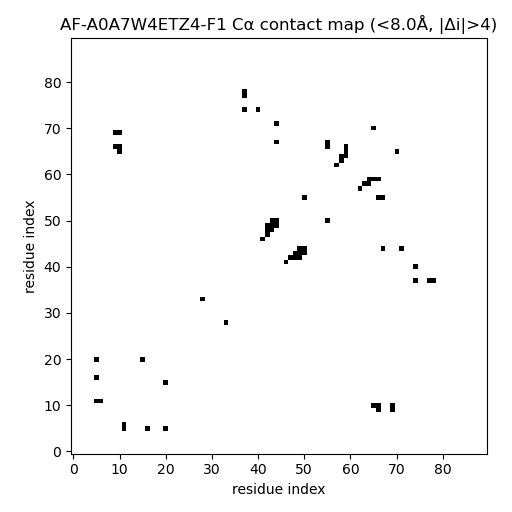 A O 1
ATOM 553 N N . LEU A 1 71 ? -0.706 0.897 -5.005 1.00 83.88 71 LEU A N 1
ATOM 554 C CA . LEU A 1 71 ? -0.700 0.785 -3.547 1.00 83.88 71 LEU A CA 1
ATOM 555 C C . LEU A 1 71 ? -1.477 1.933 -2.900 1.00 83.88 71 LEU A C 1
ATOM 557 O O . LEU A 1 71 ? -2.335 1.668 -2.070 1.00 83.88 71 LEU A O 1
ATOM 561 N N . MET A 1 72 ? -1.279 3.179 -3.340 1.00 82.06 72 MET A N 1
ATOM 562 C CA . MET A 1 72 ? -2.060 4.318 -2.837 1.00 82.06 72 MET A CA 1
ATOM 563 C C . MET A 1 72 ? -3.568 4.150 -3.076 1.00 82.06 72 MET A C 1
ATOM 565 O O . MET A 1 72 ? -4.351 4.337 -2.154 1.00 82.06 72 MET A O 1
ATOM 569 N N . ALA A 1 73 ? -3.985 3.688 -4.259 1.00 83.38 73 ALA A N 1
ATOM 570 C CA . ALA A 1 73 ? -5.399 3.422 -4.541 1.00 83.38 73 ALA A CA 1
ATOM 571 C C . ALA A 1 73 ? -5.987 2.282 -3.686 1.00 83.38 73 ALA A C 1
ATOM 573 O O . ALA A 1 73 ? -7.199 2.221 -3.468 1.00 83.38 73 ALA A O 1
ATOM 574 N N . LEU A 1 74 ? -5.151 1.346 -3.228 1.00 81.94 74 LEU A N 1
ATOM 575 C CA . LEU A 1 74 ? -5.555 0.338 -2.252 1.00 81.94 74 LEU A CA 1
ATOM 576 C C . LEU A 1 74 ? -5.691 0.956 -0.854 1.00 81.94 74 LEU A C 1
ATOM 578 O O . LEU A 1 74 ? -6.597 0.573 -0.122 1.00 81.94 74 LEU A O 1
ATOM 582 N N . PHE A 1 75 ? -4.840 1.921 -0.503 1.00 79.31 75 PHE A N 1
ATOM 583 C CA . PHE A 1 75 ? -4.879 2.591 0.798 1.00 79.31 75 PHE A CA 1
ATOM 584 C C . PHE A 1 75 ? -6.143 3.418 0.957 1.00 79.31 75 PHE A C 1
ATOM 586 O O . PHE A 1 75 ? -6.829 3.234 1.955 1.00 79.31 75 PHE A O 1
ATOM 593 N N . ASP A 1 76 ? -6.500 4.217 -0.052 1.00 80.00 76 ASP A N 1
ATOM 594 C CA . ASP A 1 76 ? -7.737 5.009 -0.045 1.00 80.00 76 ASP A CA 1
ATOM 595 C C . ASP A 1 76 ? -8.958 4.114 0.231 1.00 80.00 76 ASP A C 1
ATOM 597 O O . ASP A 1 76 ? -9.812 4.433 1.052 1.00 80.00 76 ASP A O 1
ATOM 601 N N . LYS A 1 77 ? -8.994 2.918 -0.375 1.00 80.69 77 LYS A N 1
ATOM 602 C CA . LYS A 1 77 ? -10.067 1.944 -0.129 1.00 80.69 77 LYS A CA 1
ATOM 603 C C . LYS A 1 77 ? -10.079 1.419 1.306 1.00 80.69 77 LYS A C 1
ATOM 605 O O . LYS A 1 77 ? -11.163 1.213 1.836 1.00 80.69 77 LYS A O 1
ATOM 610 N N . VAL A 1 78 ? -8.920 1.126 1.905 1.00 78.38 78 VAL A N 1
ATOM 611 C CA . VAL A 1 78 ? -8.828 0.589 3.280 1.00 78.38 78 VAL A CA 1
ATOM 612 C C . VAL A 1 78 ? -9.128 1.673 4.321 1.00 78.38 78 VAL A C 1
ATOM 614 O O . VAL A 1 78 ? -9.781 1.377 5.321 1.00 78.38 78 VAL A O 1
ATOM 617 N N . ASP A 1 79 ? -8.706 2.913 4.079 1.00 73.75 79 ASP A N 1
ATOM 618 C CA . ASP A 1 79 ? -8.963 4.061 4.957 1.00 73.75 79 ASP A CA 1
ATOM 619 C C . ASP A 1 79 ? -10.463 4.406 5.012 1.00 73.75 79 ASP A C 1
ATOM 621 O O . ASP A 1 79 ? -11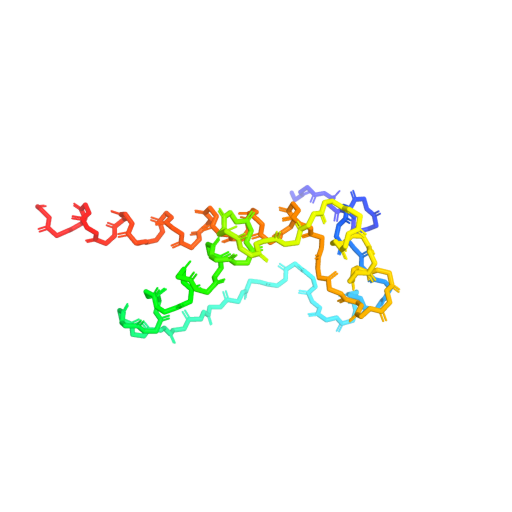.040 4.531 6.097 1.00 73.75 79 ASP A O 1
ATOM 625 N N . ASP A 1 80 ? -11.147 4.388 3.860 1.00 72.62 80 ASP A N 1
ATOM 626 C CA . ASP A 1 80 ? -12.606 4.555 3.769 1.00 72.62 80 ASP A CA 1
ATOM 627 C C . ASP A 1 80 ? -13.377 3.538 4.643 1.00 72.62 80 ASP A C 1
ATOM 629 O O . ASP A 1 80 ? -14.426 3.862 5.216 1.00 72.62 80 ASP A O 1
ATOM 633 N N . PHE A 1 81 ? -12.863 2.309 4.805 1.00 66.31 81 PHE A N 1
ATOM 634 C CA . PHE A 1 81 ? -13.463 1.314 5.706 1.00 66.31 81 PHE A CA 1
ATOM 635 C C . PHE A 1 81 ? -13.320 1.692 7.186 1.00 66.31 81 PHE A C 1
ATOM 637 O O . PHE A 1 81 ? -14.232 1.415 7.971 1.00 66.31 81 PHE A O 1
ATOM 644 N N . GLN A 1 82 ? -12.213 2.327 7.585 1.00 60.38 82 GLN A N 1
ATOM 645 C CA . GLN A 1 82 ? -12.024 2.805 8.958 1.00 60.38 82 GLN A CA 1
ATOM 646 C C . GLN A 1 82 ? -12.949 3.988 9.274 1.00 60.38 82 GLN A C 1
ATOM 648 O O . GLN A 1 82 ? -13.585 4.005 10.334 1.00 60.38 82 GLN A O 1
ATOM 653 N N . GLU A 1 83 ? -13.082 4.948 8.353 1.00 58.62 83 GLU A N 1
ATOM 654 C CA . GLU A 1 83 ? -14.004 6.076 8.527 1.00 58.62 83 GLU A CA 1
ATOM 655 C C . GLU A 1 83 ? -15.475 5.635 8.559 1.00 58.62 83 GLU A C 1
ATOM 657 O O . GLU A 1 83 ? -16.273 6.170 9.339 1.00 58.62 83 GLU A O 1
ATOM 662 N N . GLY A 1 84 ? -15.846 4.644 7.743 1.00 57.84 84 GLY A N 1
ATOM 663 C CA . GLY A 1 84 ? -17.195 4.078 7.713 1.00 57.84 84 GLY A CA 1
ATOM 664 C C . GLY A 1 84 ? -17.625 3.464 9.051 1.00 57.84 84 GLY A C 1
ATOM 665 O O . GLY A 1 84 ? -18.742 3.716 9.510 1.00 57.84 84 GLY A O 1
ATOM 666 N N . ASP A 1 85 ? -16.732 2.727 9.721 1.00 52.75 85 ASP A N 1
ATOM 667 C CA . ASP A 1 85 ? -17.003 2.107 11.031 1.00 52.75 85 ASP A CA 1
ATOM 668 C C . ASP A 1 85 ? -17.134 3.162 12.154 1.00 52.75 85 ASP A C 1
ATOM 670 O O . ASP A 1 85 ? -17.976 3.045 13.051 1.00 52.75 85 ASP A O 1
ATOM 674 N N . LEU A 1 86 ? -16.369 4.259 12.069 1.00 48.38 86 LEU A N 1
ATOM 675 C CA . LEU A 1 86 ? -16.473 5.405 12.985 1.00 48.38 86 LEU A CA 1
ATOM 676 C C . LEU A 1 86 ? -17.779 6.195 12.808 1.00 48.38 86 LEU A C 1
ATOM 678 O O . LEU A 1 86 ? -18.341 6.677 13.794 1.00 48.38 86 LEU A O 1
ATOM 682 N N . ARG A 1 87 ? -18.281 6.328 11.573 1.00 40.81 87 ARG A N 1
ATOM 683 C CA . ARG A 1 87 ? -19.560 7.006 11.285 1.00 40.81 87 ARG A CA 1
ATOM 684 C C . ARG A 1 87 ? -20.778 6.138 11.591 1.00 40.81 87 ARG A C 1
ATOM 686 O O . ARG A 1 87 ? -21.805 6.688 11.971 1.00 40.81 87 ARG A O 1
ATOM 693 N N . SER A 1 88 ? -20.669 4.815 11.473 1.00 44.69 88 SER A N 1
ATOM 694 C CA . SER A 1 88 ? -21.765 3.887 11.788 1.00 44.69 88 SER A CA 1
ATOM 695 C C . SER A 1 88 ? -21.955 3.640 13.293 1.00 44.69 88 SER A C 1
ATOM 697 O O . SER A 1 88 ? -22.966 3.060 13.684 1.00 44.69 88 SER A O 1
ATOM 699 N N . SER A 1 89 ? -21.012 4.075 14.137 1.00 42.66 89 SER A N 1
ATOM 700 C CA . SER A 1 89 ? -21.115 4.027 15.607 1.00 42.66 89 SER A CA 1
ATOM 701 C C . SER A 1 89 ? -21.723 5.294 16.241 1.00 42.66 89 SER A C 1
ATOM 703 O O . SER A 1 89 ? -21.594 5.481 17.452 1.00 42.66 89 SER A O 1
ATOM 705 N N . LYS A 1 90 ? -22.362 6.175 15.458 1.00 40.03 90 LYS A N 1
ATOM 706 C CA . LYS A 1 90 ? -23.056 7.379 15.950 1.00 40.03 90 LYS A CA 1
ATOM 707 C C . LYS A 1 90 ? -24.568 7.283 15.808 1.00 40.03 90 LYS A C 1
ATOM 709 O O . LYS A 1 90 ? -25.028 6.815 14.747 1.00 40.03 90 LYS A O 1
#

Solvent-accessible surface area (backbone atoms only — not comparable to full-atom values): 5707 Å² total; per-residue (Å²): 133,82,85,74,58,62,86,75,42,93,69,57,54,97,71,41,81,83,68,49,80,84,61,87,80,86,84,90,71,54,77,64,58,48,50,52,51,53,48,55,51,42,38,53,73,72,30,100,78,28,64,50,77,67,55,43,50,47,36,33,76,74,70,69,41,77,43,70,68,58,51,50,60,50,45,57,59,55,51,52,55,56,54,50,56,62,59,70,76,108

Foldseek 3Di:
DDCPPLVPDPQRDPPVVVVPVPDDDDDDDDPVRLVVVLVVLCCCQPNPPHDDPVVQVCCCVPVVDTHSVVSVVVSVVSVVVVVVVVVVVD

Sequence (90 aa):
MSDVNPTNSKSYRPGDEEKGYNDLVTIVLTKRECSDLLTAMNELTAGPYAPSKKEWQWMEDVMGMPTRESLMALFDKVDDFQEGDLRSSK

Secondary structure (DSSP, 8-state):
-----GGGSTT--TTGGGGTTT--------HHHHHHHHHHHHHHHHSTTPPPHHHHHHHHHHH-PPPHHHHHHHHHHHHHHHHHHHHHT-

Radius of gyration: 15.56 Å; Cα contacts (8 Å, |Δi|>4): 36; chains: 1; bounding box: 37×27×37 Å

Mean predicted aligned error: 10.08 Å